Protein AF-A0A4Q7FSQ4-F1 (afdb_monomer_lite)

Sequence (60 aa):
VASWIAFYNDRRLHQALGYRTPMAVWRERMHADKAVDMVDNAAALTTCPQQLQQTESLAA

Secondary structure (DSSP, 8-state):
-HHHHHHHHHT--BGGGTSB-HHHHHHHHHHHS-------GGGG-TTS------------

pLDDT: mean 77.29, std 19.74, range [38.31, 98.38]

Foldseek 3Di:
DVVVVCCQQPPQFDVVVVRDGNVVVVVVCVVVDDPPPPPPCLVVDPPNPDPPPPPDDDDD

Radius of gyration: 23.33 Å; chains: 1; bounding box: 36×22×70 Å

Structure (mmCIF, N/CA/C/O backbone):
data_AF-A0A4Q7FSQ4-F1
#
_entry.id   AF-A0A4Q7FSQ4-F1
#
loop_
_atom_site.group_PDB
_atom_site.id
_atom_site.type_symbol
_atom_site.label_atom_id
_atom_site.label_alt_id
_atom_site.label_comp_id
_atom_site.label_asym_id
_atom_site.label_entity_id
_atom_site.label_seq_id
_atom_site.pdbx_PDB_ins_code
_atom_site.Cartn_x
_atom_site.Cartn_y
_atom_site.Cartn_z
_atom_site.occupancy
_atom_site.B_iso_or_equiv
_atom_site.auth_seq_id
_atom_site.auth_comp_id
_atom_site.auth_asym_id
_atom_site.auth_atom_id
_atom_site.pdbx_PDB_model_num
ATOM 1 N N . VAL A 1 1 ? -13.378 -10.522 -2.487 1.00 86.00 1 VAL A N 1
ATOM 2 C CA . VAL A 1 1 ? -12.758 -9.584 -1.515 1.00 86.00 1 VAL A CA 1
ATOM 3 C C . VAL A 1 1 ? -11.311 -9.964 -1.206 1.00 86.00 1 VAL A C 1
ATOM 5 O O . VAL A 1 1 ? -10.437 -9.164 -1.503 1.00 86.00 1 VAL A O 1
ATOM 8 N N . ALA A 1 2 ? -11.024 -11.177 -0.716 1.00 93.31 2 ALA A N 1
ATOM 9 C CA . ALA A 1 2 ? -9.655 -11.595 -0.371 1.00 93.31 2 ALA A C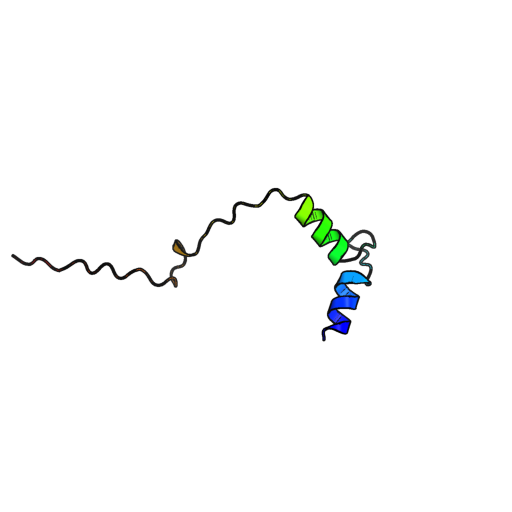A 1
ATOM 10 C C . ALA A 1 2 ? -8.639 -11.497 -1.532 1.00 93.31 2 ALA A C 1
ATOM 12 O O . ALA A 1 2 ? -7.548 -10.968 -1.349 1.00 93.31 2 ALA A O 1
ATOM 13 N N . SER A 1 3 ? -9.014 -11.922 -2.744 1.00 96.69 3 SER A N 1
ATOM 14 C CA . SER A 1 3 ? -8.148 -11.833 -3.933 1.00 96.69 3 SER A CA 1
ATOM 15 C C . SER A 1 3 ? -7.773 -10.395 -4.304 1.00 96.69 3 SER A C 1
ATOM 17 O O . SER A 1 3 ? -6.638 -10.129 -4.693 1.00 96.69 3 SER A O 1
ATOM 19 N N . TRP A 1 4 ? -8.711 -9.459 -4.147 1.00 96.69 4 TRP A N 1
ATOM 20 C CA . TRP A 1 4 ? -8.467 -8.039 -4.384 1.00 96.69 4 TRP A CA 1
ATOM 21 C C . TRP A 1 4 ? -7.505 -7.452 -3.349 1.00 96.69 4 TRP A C 1
ATOM 23 O O . TRP A 1 4 ? -6.573 -6.742 -3.717 1.00 96.69 4 TRP A O 1
ATOM 33 N N . ILE A 1 5 ? -7.688 -7.798 -2.072 1.00 97.56 5 ILE A N 1
ATOM 34 C CA . ILE A 1 5 ? -6.807 -7.354 -0.985 1.00 97.56 5 ILE A CA 1
ATOM 35 C C . ILE A 1 5 ? -5.376 -7.855 -1.215 1.00 97.56 5 ILE A C 1
ATOM 37 O O . ILE A 1 5 ? -4.439 -7.062 -1.145 1.00 97.56 5 ILE A O 1
ATOM 41 N N . ALA A 1 6 ? -5.205 -9.136 -1.556 1.00 98.06 6 ALA A N 1
ATOM 42 C CA . ALA A 1 6 ? -3.892 -9.707 -1.861 1.00 98.06 6 ALA A CA 1
ATOM 43 C C . ALA A 1 6 ? -3.236 -9.016 -3.068 1.00 98.06 6 ALA A C 1
ATOM 45 O O . ALA A 1 6 ? -2.078 -8.611 -3.019 1.00 98.06 6 ALA A O 1
ATOM 46 N N . PHE A 1 7 ? -3.989 -8.795 -4.149 1.00 98.00 7 PHE A N 1
ATOM 47 C CA . PHE A 1 7 ? -3.480 -8.057 -5.304 1.00 98.00 7 PHE A CA 1
ATOM 48 C C . PHE A 1 7 ? -3.030 -6.633 -4.938 1.00 98.00 7 PHE A C 1
ATOM 50 O O . PHE A 1 7 ? -1.931 -6.218 -5.314 1.00 98.00 7 PHE A O 1
ATOM 57 N N . TYR A 1 8 ? -3.860 -5.892 -4.202 1.00 97.81 8 TYR A N 1
ATOM 58 C CA . TYR A 1 8 ? -3.568 -4.515 -3.816 1.00 97.81 8 TYR A CA 1
ATOM 59 C C . TYR A 1 8 ? -2.306 -4.422 -2.955 1.00 97.81 8 TYR A C 1
ATOM 61 O O . TYR A 1 8 ? -1.437 -3.596 -3.230 1.00 97.81 8 TYR A O 1
ATOM 69 N N . ASN A 1 9 ? -2.196 -5.290 -1.951 1.00 97.44 9 ASN A N 1
ATOM 70 C CA . ASN A 1 9 ? -1.102 -5.255 -0.991 1.00 97.44 9 ASN A CA 1
ATOM 71 C C . ASN A 1 9 ? 0.217 -5.762 -1.579 1.00 97.44 9 ASN A C 1
ATOM 73 O O . ASN A 1 9 ? 1.258 -5.150 -1.331 1.00 97.44 9 ASN A O 1
ATOM 77 N N . ASP A 1 10 ? 0.172 -6.832 -2.376 1.00 97.69 10 ASP A N 1
ATOM 78 C CA . ASP A 1 10 ? 1.379 -7.580 -2.741 1.00 97.69 10 ASP A CA 1
ATOM 79 C C . ASP A 1 10 ? 1.826 -7.376 -4.188 1.00 97.69 10 ASP A C 1
ATOM 81 O O . ASP A 1 10 ? 2.972 -7.682 -4.513 1.00 97.69 10 ASP A O 1
ATOM 85 N N . ARG A 1 11 ? 0.953 -6.877 -5.074 1.00 97.38 11 ARG A N 1
ATOM 86 C CA . ARG A 1 11 ? 1.233 -6.834 -6.523 1.00 97.38 11 ARG A CA 1
ATOM 87 C C . ARG A 1 11 ? 1.067 -5.453 -7.146 1.00 97.38 11 ARG A C 1
ATOM 89 O O . ARG A 1 11 ? 1.740 -5.154 -8.130 1.00 97.38 11 ARG A O 1
ATOM 96 N N . ARG A 1 12 ? 0.199 -4.594 -6.605 1.00 97.81 12 ARG A N 1
ATOM 97 C CA . ARG A 1 12 ? -0.047 -3.263 -7.175 1.00 97.81 12 ARG A CA 1
ATOM 98 C C . ARG A 1 12 ? 1.075 -2.286 -6.816 1.00 97.81 12 ARG A C 1
ATOM 100 O O . ARG A 1 12 ? 1.225 -1.887 -5.662 1.00 97.81 12 ARG A O 1
ATOM 107 N N . LEU A 1 13 ? 1.822 -1.845 -7.824 1.00 98.12 13 LEU A N 1
ATOM 108 C CA . LEU A 1 13 ? 2.835 -0.801 -7.664 1.00 98.12 13 LEU A CA 1
ATOM 109 C C . LEU A 1 13 ? 2.174 0.577 -7.565 1.00 98.12 13 LEU A C 1
ATOM 111 O O . LEU A 1 13 ? 1.231 0.878 -8.299 1.00 98.12 13 LEU A O 1
ATOM 115 N N . HIS A 1 14 ? 2.680 1.417 -6.663 1.00 97.62 14 HIS A N 1
ATOM 116 C CA . HIS A 1 14 ? 2.175 2.773 -6.461 1.00 97.62 14 HIS A CA 1
ATOM 117 C C . HIS A 1 14 ? 3.288 3.790 -6.716 1.00 97.62 14 HIS A C 1
ATOM 119 O O . HIS A 1 14 ? 4.322 3.765 -6.052 1.00 97.62 14 HIS A O 1
ATOM 125 N N . GLN A 1 15 ? 3.066 4.722 -7.648 1.00 97.62 15 GLN A N 1
ATOM 126 C CA . GLN A 1 15 ? 4.040 5.767 -7.988 1.00 97.62 15 GLN A CA 1
ATOM 127 C C . GLN A 1 15 ? 4.417 6.625 -6.770 1.00 97.62 15 GLN A C 1
ATOM 129 O O . GLN A 1 15 ? 5.594 6.885 -6.549 1.00 97.62 15 GLN A O 1
ATOM 134 N N . ALA A 1 16 ? 3.440 6.972 -5.923 1.00 96.56 16 ALA A N 1
ATOM 135 C CA . ALA A 1 16 ? 3.670 7.704 -4.673 1.00 96.56 16 ALA A CA 1
ATOM 136 C C . ALA A 1 16 ? 4.575 6.953 -3.671 1.00 96.56 16 ALA A C 1
ATOM 138 O O . ALA A 1 16 ? 5.151 7.568 -2.781 1.00 96.56 16 ALA A O 1
ATOM 139 N N . LEU A 1 17 ? 4.719 5.631 -3.821 1.00 96.19 17 LEU A N 1
ATOM 140 C CA . LEU A 1 17 ? 5.598 4.785 -3.007 1.00 96.19 17 LEU A CA 1
ATOM 141 C C . LEU A 1 17 ? 6.935 4.473 -3.703 1.00 96.19 17 LEU A C 1
ATOM 143 O O . LEU A 1 17 ? 7.646 3.554 -3.286 1.00 96.19 17 LEU A O 1
ATOM 147 N N . GLY A 1 18 ? 7.266 5.193 -4.781 1.00 97.12 18 GLY A N 1
ATOM 148 C CA . GLY A 1 18 ? 8.445 4.918 -5.604 1.00 97.12 18 GLY A CA 1
ATOM 149 C C . GLY A 1 18 ? 8.310 3.620 -6.400 1.00 97.12 18 GLY A C 1
ATOM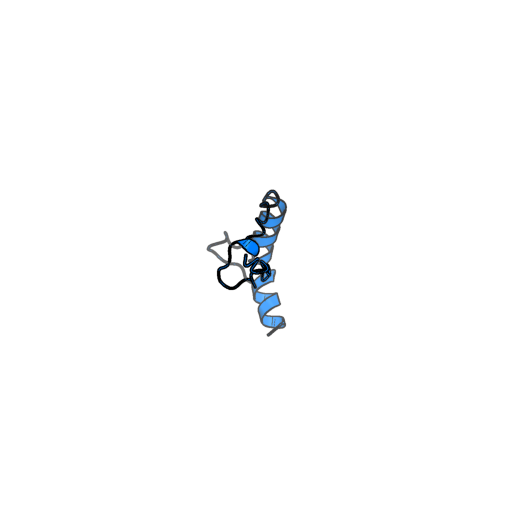 150 O O . GLY A 1 18 ? 9.268 2.865 -6.507 1.00 97.12 18 GLY A O 1
ATOM 151 N N . TYR A 1 19 ? 7.104 3.326 -6.899 1.00 97.81 19 TYR A N 1
ATOM 152 C CA . TYR A 1 19 ? 6.766 2.076 -7.593 1.00 97.81 19 TYR A CA 1
ATOM 153 C C . TYR A 1 19 ? 6.990 0.814 -6.755 1.00 97.81 19 TYR A C 1
ATOM 155 O O . TYR A 1 19 ? 7.275 -0.252 -7.289 1.00 97.81 19 TYR A O 1
ATOM 163 N N . ARG A 1 20 ? 6.808 0.912 -5.436 1.00 98.12 20 ARG A N 1
ATOM 164 C CA . ARG A 1 20 ? 6.779 -0.239 -4.525 1.00 98.12 20 ARG A CA 1
ATOM 165 C C . ARG A 1 20 ? 5.344 -0.635 -4.188 1.00 98.12 20 ARG A C 1
ATOM 167 O O . ARG A 1 20 ? 4.399 0.125 -4.427 1.00 98.12 20 ARG A O 1
ATOM 174 N N . THR A 1 21 ? 5.178 -1.843 -3.656 1.00 98.38 21 THR A N 1
ATOM 175 C CA . THR A 1 21 ? 3.878 -2.345 -3.198 1.00 98.38 21 THR A CA 1
ATOM 176 C C . THR A 1 21 ? 3.574 -1.852 -1.779 1.00 98.38 21 THR A C 1
ATOM 178 O O . THR A 1 21 ? 4.507 -1.635 -0.997 1.00 98.38 21 THR A O 1
ATOM 181 N N . PRO A 1 22 ? 2.290 -1.685 -1.407 1.00 97.94 22 PRO A N 1
ATOM 182 C CA . PRO A 1 22 ? 1.910 -1.269 -0.058 1.00 97.94 22 PRO A CA 1
ATOM 183 C C . PRO A 1 22 ? 2.504 -2.163 1.040 1.00 97.94 22 PRO A C 1
ATOM 185 O O . PRO A 1 22 ? 3.045 -1.649 2.018 1.00 97.94 22 PRO A O 1
ATOM 188 N N . MET A 1 23 ? 2.488 -3.489 0.855 1.00 97.44 23 MET A N 1
ATOM 189 C CA . MET A 1 23 ? 3.008 -4.438 1.846 1.00 97.44 23 MET A CA 1
ATOM 190 C C . MET A 1 23 ? 4.531 -4.363 2.007 1.00 97.44 23 MET A C 1
ATOM 192 O O . MET A 1 23 ? 5.050 -4.627 3.092 1.00 97.44 23 MET A O 1
ATOM 196 N N . ALA A 1 24 ? 5.268 -4.011 0.949 1.00 96.81 24 ALA A N 1
ATOM 197 C CA . ALA A 1 24 ? 6.715 -3.819 1.041 1.00 96.81 24 ALA A CA 1
ATOM 198 C C . ALA A 1 24 ? 7.055 -2.603 1.914 1.00 96.81 24 ALA A C 1
ATOM 200 O O . ALA A 1 24 ? 7.872 -2.715 2.825 1.00 96.81 24 ALA A O 1
ATOM 201 N N . VAL A 1 25 ? 6.373 -1.474 1.690 1.00 95.81 25 VAL A N 1
ATOM 202 C CA . VAL A 1 25 ? 6.577 -0.245 2.476 1.00 95.81 25 VAL A CA 1
ATOM 203 C C . VAL A 1 25 ? 6.139 -0.429 3.930 1.00 95.81 25 VAL A C 1
ATOM 205 O O . VAL A 1 25 ? 6.816 0.048 4.837 1.00 95.81 25 VAL A O 1
ATOM 208 N N . TRP A 1 26 ? 5.027 -1.129 4.169 1.00 93.81 26 TRP A N 1
ATOM 209 C CA . TRP A 1 26 ? 4.554 -1.404 5.525 1.00 93.81 26 TRP A CA 1
ATOM 210 C C . TRP A 1 26 ? 5.545 -2.266 6.320 1.00 93.81 26 TRP A C 1
ATOM 212 O O . TRP A 1 26 ? 5.897 -1.900 7.439 1.00 93.81 26 TRP A O 1
ATOM 222 N N . ARG A 1 27 ? 6.059 -3.357 5.731 1.00 92.62 27 ARG A N 1
ATOM 223 C CA . ARG A 1 27 ? 7.064 -4.215 6.384 1.00 92.62 27 ARG A CA 1
ATOM 224 C C . ARG A 1 27 ? 8.361 -3.467 6.674 1.00 92.62 27 ARG A C 1
ATOM 226 O O . ARG A 1 27 ? 8.872 -3.569 7.781 1.00 92.62 27 ARG A O 1
ATOM 233 N N . GLU A 1 28 ? 8.866 -2.700 5.708 1.00 91.94 28 GLU A N 1
ATOM 234 C CA . GLU A 1 28 ? 10.073 -1.879 5.881 1.00 91.94 28 GLU A CA 1
ATOM 235 C C . GLU A 1 28 ? 9.953 -0.960 7.107 1.00 91.94 28 GLU A C 1
ATOM 237 O O . GLU A 1 28 ? 10.861 -0.916 7.931 1.00 91.94 28 GLU A O 1
ATOM 242 N N . ARG A 1 29 ? 8.800 -0.299 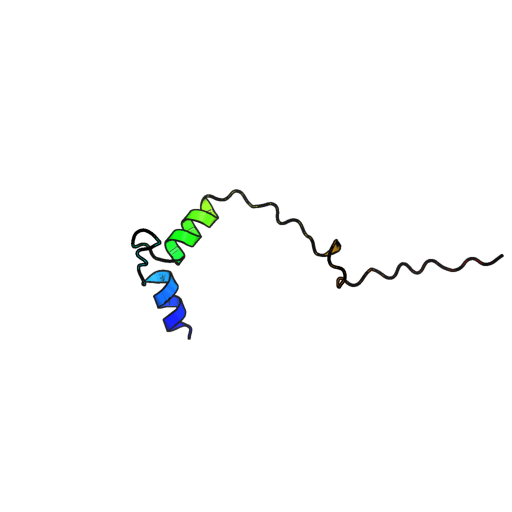7.280 1.00 85.12 29 ARG A N 1
ATOM 243 C CA . ARG A 1 29 ? 8.543 0.581 8.431 1.00 85.12 29 ARG A CA 1
ATOM 244 C C . ARG A 1 29 ? 8.365 -0.178 9.740 1.00 85.12 29 ARG A C 1
ATOM 246 O O . ARG A 1 29 ? 8.955 0.219 10.729 1.00 85.12 29 ARG A O 1
ATOM 253 N N . MET A 1 30 ? 7.641 -1.295 9.748 1.00 82.94 30 MET A N 1
ATOM 254 C CA . MET A 1 30 ? 7.464 -2.110 10.961 1.00 82.94 30 MET A CA 1
ATOM 255 C C . MET A 1 30 ? 8.777 -2.699 11.492 1.00 82.94 30 MET A C 1
ATOM 257 O O . MET A 1 30 ? 8.900 -2.937 12.688 1.00 82.94 30 MET A O 1
ATOM 261 N N . HIS A 1 31 ? 9.755 -2.942 10.617 1.00 74.88 31 HIS A N 1
ATOM 262 C CA . HIS A 1 31 ? 11.091 -3.379 11.028 1.00 74.88 31 HIS A CA 1
ATOM 263 C C . HIS A 1 31 ? 12.018 -2.218 1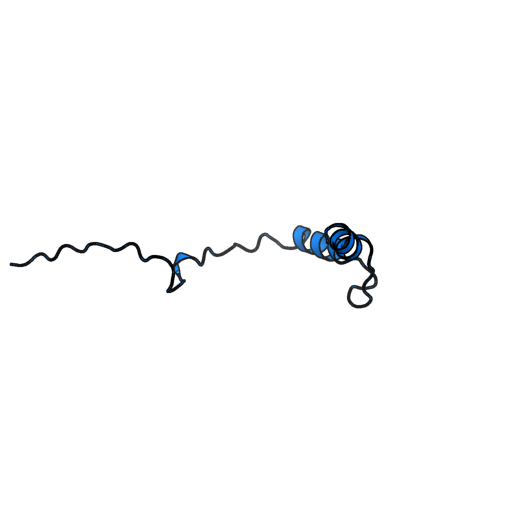1.423 1.00 74.88 31 HIS A C 1
ATOM 265 O O . HIS A 1 31 ? 12.998 -2.451 12.128 1.00 74.88 31 HIS A O 1
ATOM 271 N N . ALA A 1 32 ? 11.737 -0.997 10.959 1.00 69.31 32 ALA A N 1
ATOM 272 C CA . ALA A 1 32 ? 12.546 0.192 11.225 1.00 69.31 32 ALA A CA 1
ATOM 273 C C . ALA A 1 32 ? 12.057 1.000 12.438 1.00 69.31 32 ALA A C 1
ATOM 275 O O . ALA A 1 32 ? 12.866 1.636 13.116 1.00 69.31 32 ALA A O 1
ATOM 276 N N . ASP A 1 33 ? 10.759 0.969 12.729 1.00 60.84 33 ASP A N 1
ATOM 277 C CA . ASP A 1 33 ? 10.185 1.646 13.880 1.00 60.84 33 ASP A CA 1
ATOM 278 C C . ASP A 1 33 ? 10.489 0.840 15.148 1.00 60.84 33 ASP A C 1
ATOM 280 O O . ASP A 1 33 ? 10.074 -0.307 15.326 1.00 60.84 33 ASP A O 1
ATOM 284 N N . LYS A 1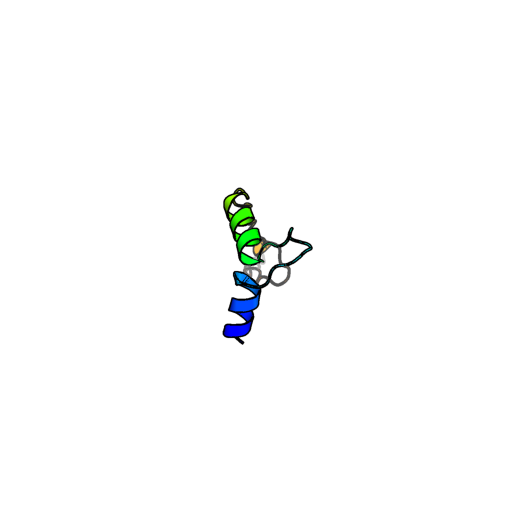 34 ? 11.228 1.472 16.068 1.00 62.16 34 LYS A N 1
ATOM 285 C CA . LYS A 1 34 ? 11.293 1.052 17.471 1.00 62.16 34 LYS A CA 1
ATOM 286 C C . LYS A 1 34 ? 9.850 0.926 17.959 1.00 62.16 34 LYS A C 1
ATOM 288 O O . LYS A 1 34 ? 9.073 1.833 17.675 1.00 62.16 34 LYS A O 1
ATOM 293 N N . ALA A 1 35 ? 9.508 -0.158 18.667 1.00 59.53 35 ALA A N 1
ATOM 294 C CA . ALA A 1 35 ? 8.178 -0.337 19.246 1.00 59.53 35 ALA A CA 1
ATOM 295 C C . ALA A 1 35 ? 7.742 0.982 19.894 1.00 59.53 35 ALA A C 1
ATOM 297 O O . ALA A 1 35 ? 8.332 1.413 20.888 1.00 59.53 35 ALA A O 1
ATOM 298 N N . VAL A 1 36 ? 6.795 1.671 19.254 1.00 59.47 36 VAL A N 1
ATOM 299 C CA . VAL A 1 36 ? 6.147 2.828 19.854 1.00 59.47 36 VAL A CA 1
ATOM 300 C C . VAL A 1 36 ? 5.477 2.265 21.084 1.00 59.47 36 VAL A C 1
ATOM 302 O O . VAL A 1 36 ? 4.657 1.356 20.964 1.00 59.47 36 VAL A O 1
ATOM 305 N N . ASP A 1 37 ? 5.930 2.711 22.253 1.00 61.72 37 ASP A N 1
ATOM 306 C CA . ASP A 1 37 ? 5.339 2.315 23.519 1.00 61.72 37 ASP A CA 1
ATOM 307 C C . ASP A 1 37 ? 3.850 2.643 23.411 1.00 61.72 37 ASP A C 1
ATOM 309 O O . ASP A 1 37 ? 3.458 3.809 23.294 1.00 61.72 37 ASP A O 1
ATOM 313 N N . MET A 1 38 ? 3.038 1.599 23.257 1.00 60.09 38 MET A N 1
ATOM 314 C CA . MET A 1 38 ? 1.608 1.743 23.066 1.00 60.09 38 MET A CA 1
ATOM 315 C C . MET A 1 38 ? 1.081 2.175 24.423 1.00 60.09 38 MET A C 1
ATOM 317 O O . MET A 1 38 ? 0.841 1.339 25.288 1.00 60.09 38 MET A O 1
ATOM 321 N N . VAL A 1 39 ? 0.963 3.487 24.632 1.00 63.09 39 VAL A N 1
ATOM 322 C CA . VAL A 1 39 ? 0.361 4.033 25.846 1.00 63.09 39 VAL A CA 1
ATOM 323 C C . VAL A 1 39 ? -1.057 3.479 25.915 1.00 63.09 39 VAL A C 1
ATOM 325 O O . VAL A 1 39 ? -1.895 3.811 25.072 1.00 63.09 39 VAL A O 1
ATOM 328 N N . ASP A 1 40 ? -1.308 2.605 26.891 1.00 66.81 40 ASP A N 1
ATOM 329 C CA . ASP A 1 40 ? -2.642 2.099 27.185 1.00 66.81 40 ASP A CA 1
ATOM 330 C C . ASP A 1 40 ? -3.496 3.260 27.698 1.00 66.81 40 ASP A C 1
ATOM 332 O O . ASP A 1 40 ? -3.541 3.589 28.883 1.00 66.81 40 ASP A O 1
ATOM 336 N N . ASN A 1 41 ? -4.128 3.941 26.749 1.00 64.94 41 ASN A N 1
ATOM 337 C CA . ASN A 1 41 ? -4.959 5.104 27.001 1.00 64.94 41 ASN A CA 1
ATOM 338 C C . ASN A 1 41 ? -6.407 4.702 27.316 1.00 64.94 41 ASN A C 1
ATOM 340 O O . ASN A 1 41 ? -7.285 5.566 27.345 1.00 64.94 41 ASN A O 1
ATOM 344 N N . ALA A 1 42 ? -6.681 3.409 27.546 1.00 67.19 42 ALA A N 1
ATOM 345 C CA . ALA A 1 42 ? -8.010 2.945 27.921 1.00 67.19 42 ALA A CA 1
ATOM 346 C C . ALA A 1 42 ? -8.477 3.645 29.204 1.00 67.19 42 ALA A C 1
ATOM 348 O O . ALA A 1 42 ? -9.597 4.139 29.260 1.00 67.19 42 ALA A O 1
ATOM 349 N N . ALA A 1 43 ? -7.605 3.809 30.200 1.00 65.56 43 ALA A N 1
ATOM 350 C CA . ALA A 1 43 ? -7.964 4.487 31.448 1.00 65.56 43 ALA A CA 1
ATOM 351 C C . ALA A 1 43 ? -8.321 5.983 31.284 1.00 65.56 43 ALA A C 1
ATOM 353 O O . ALA A 1 43 ? -8.957 6.550 32.170 1.00 65.56 43 ALA A O 1
ATOM 354 N N . ALA A 1 44 ? -7.945 6.626 30.172 1.00 68.25 44 ALA A N 1
ATOM 355 C CA . ALA A 1 44 ? -8.247 8.036 29.907 1.00 68.25 44 ALA A CA 1
ATOM 356 C C . ALA A 1 44 ? -9.546 8.254 29.112 1.00 68.25 44 ALA A C 1
ATOM 358 O O . ALA A 1 44 ? -9.957 9.399 28.906 1.00 68.25 44 ALA A O 1
ATOM 359 N N . LEU A 1 45 ? -10.198 7.187 28.640 1.00 71.69 45 LEU A N 1
ATOM 360 C CA . LEU A 1 45 ? -11.458 7.307 27.914 1.00 71.69 45 LEU A CA 1
ATOM 361 C C . LEU A 1 45 ? -12.601 7.580 28.895 1.00 71.69 45 LEU A C 1
ATOM 363 O O . LEU A 1 45 ? -12.852 6.805 29.813 1.00 71.69 45 LEU A O 1
ATOM 367 N N . THR A 1 46 ? -13.371 8.637 28.644 1.00 64.00 46 THR A N 1
ATOM 368 C CA . THR A 1 46 ? -14.594 8.973 29.398 1.00 64.00 46 THR A CA 1
ATOM 369 C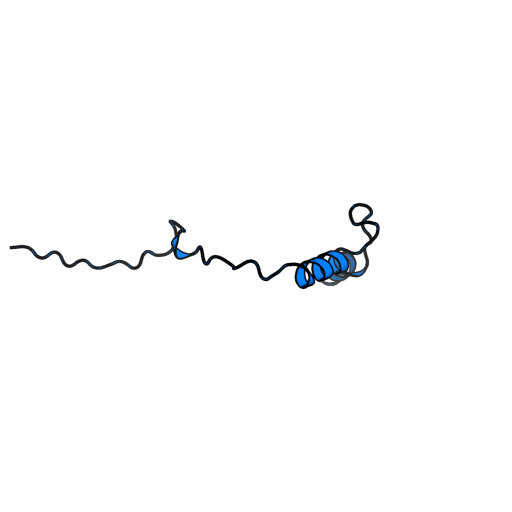 C . THR A 1 46 ? -15.685 7.905 29.311 1.00 64.00 46 THR A C 1
ATOM 371 O O . THR A 1 46 ? -16.629 7.932 30.093 1.00 64.00 46 THR A O 1
ATOM 374 N N . THR A 1 47 ? -15.567 6.965 28.371 1.00 71.88 47 THR A N 1
ATOM 375 C CA . THR A 1 47 ? -16.476 5.826 28.199 1.00 71.88 47 THR A CA 1
ATOM 376 C C . THR A 1 47 ? -15.916 4.519 28.746 1.00 71.88 47 THR A C 1
ATOM 378 O O . THR A 1 47 ? -16.590 3.493 28.646 1.00 71.88 47 THR A O 1
ATOM 381 N N . CYS A 1 48 ? -14.692 4.509 29.280 1.00 65.31 48 CYS A N 1
ATOM 382 C CA . CYS A 1 48 ? -14.226 3.329 29.988 1.00 65.31 48 CYS A CA 1
ATOM 383 C C . CYS A 1 48 ? -15.023 3.198 31.284 1.00 65.31 48 CYS A C 1
ATOM 385 O O . CYS A 1 48 ? -15.224 4.203 31.968 1.00 65.31 48 CYS A O 1
ATOM 387 N N . PRO A 1 49 ? -15.527 1.993 31.606 1.00 62.62 49 PRO A N 1
ATOM 388 C CA . PRO A 1 49 ? -16.319 1.790 32.803 1.00 62.62 49 PRO A CA 1
ATOM 389 C C . PRO A 1 49 ? -15.436 2.127 33.999 1.00 62.62 49 PRO A C 1
ATOM 391 O O . PRO A 1 49 ? -14.560 1.355 34.380 1.00 62.62 49 PRO A O 1
ATOM 394 N N . GLN A 1 50 ? -15.635 3.320 34.556 1.00 58.69 50 GLN A N 1
ATOM 395 C CA . GLN A 1 50 ? -15.038 3.718 35.816 1.00 58.69 50 GLN A CA 1
ATOM 396 C C . GLN A 1 50 ? -15.447 2.645 36.812 1.00 58.69 50 GLN A C 1
ATOM 398 O O . GLN A 1 50 ? -16.638 2.409 37.025 1.00 58.69 50 GLN A O 1
ATOM 403 N N . GLN A 1 51 ? -14.456 1.947 37.362 1.00 56.16 51 GLN A N 1
ATOM 404 C CA . GLN A 1 51 ? -14.647 1.071 38.499 1.00 56.16 51 GLN A CA 1
ATOM 405 C C . GLN A 1 51 ? -15.390 1.903 39.545 1.00 56.16 51 GLN A C 1
ATOM 407 O O . GLN A 1 51 ? -14.820 2.839 40.101 1.00 56.16 51 GLN A O 1
ATOM 412 N N . LEU A 1 52 ? -16.688 1.630 39.712 1.00 51.94 52 LEU A N 1
ATOM 413 C CA . LEU A 1 52 ? -17.553 2.243 40.709 1.00 51.94 52 LEU A CA 1
ATOM 414 C C . LEU A 1 52 ? -16.908 1.962 42.064 1.00 51.94 52 LEU A C 1
ATOM 416 O O . LEU A 1 52 ? -17.138 0.913 42.664 1.00 51.94 52 LEU A O 1
ATOM 420 N N . GLN A 1 53 ? -16.043 2.868 42.519 1.00 54.09 53 GLN A N 1
ATOM 421 C CA . GLN A 1 53 ? -15.617 2.907 43.902 1.00 54.09 53 GLN A CA 1
ATOM 422 C C . GLN A 1 53 ? -16.878 3.224 44.692 1.00 54.09 53 GLN A C 1
ATOM 424 O O . GLN A 1 53 ? -17.341 4.362 44.757 1.00 54.09 53 GLN A O 1
ATOM 429 N N . GLN A 1 54 ? -17.472 2.161 45.227 1.00 54.91 54 GLN A N 1
ATOM 430 C CA . GLN A 1 54 ? -18.391 2.228 46.341 1.00 54.91 54 GLN A CA 1
ATOM 431 C C . GLN A 1 54 ? -17.624 2.867 47.499 1.00 54.91 54 GLN A C 1
ATOM 433 O O . GLN A 1 54 ? -16.988 2.182 48.294 1.00 54.91 54 GLN A O 1
ATOM 438 N N . THR A 1 55 ? -17.639 4.193 47.567 1.00 45.06 55 THR A N 1
ATOM 439 C CA . THR A 1 55 ? -17.342 4.883 48.813 1.00 45.06 55 THR A CA 1
ATOM 440 C C . THR A 1 55 ? -18.618 4.811 49.632 1.00 45.06 55 THR A C 1
ATOM 442 O O . THR A 1 55 ? -19.583 5.534 49.380 1.00 45.06 55 THR A O 1
ATOM 445 N N . GLU A 1 56 ? -18.631 3.849 50.551 1.00 45.09 56 GLU A N 1
ATOM 446 C CA . GLU A 1 56 ? -19.581 3.745 51.651 1.00 45.09 56 GLU A CA 1
ATOM 447 C C . GLU A 1 56 ? -19.805 5.133 52.265 1.00 45.09 56 GLU A C 1
ATOM 449 O O . GLU A 1 56 ? -18.867 5.820 52.674 1.00 45.09 56 GLU A O 1
ATOM 454 N N . SER A 1 57 ? -21.065 5.562 52.303 1.00 49.00 57 SER A N 1
ATOM 455 C CA . SER A 1 57 ? -21.470 6.704 53.110 1.00 49.00 57 SER A CA 1
ATOM 456 C C . SER A 1 57 ? -21.330 6.297 54.573 1.00 49.00 57 SER A C 1
ATOM 458 O O . SER A 1 57 ? -22.154 5.539 55.080 1.00 49.00 57 SER A O 1
ATOM 460 N N . LEU A 1 58 ? -20.292 6.785 55.254 1.00 39.00 58 LEU A N 1
ATOM 461 C CA . LEU A 1 58 ? -20.274 6.761 56.710 1.00 39.00 58 LEU A CA 1
ATOM 462 C C . LEU A 1 58 ? -20.950 8.039 57.213 1.00 39.00 58 LEU A C 1
ATOM 464 O O . LEU A 1 58 ? -20.360 9.119 57.224 1.00 39.00 58 LEU A O 1
ATOM 468 N N . ALA A 1 59 ? -22.221 7.898 57.578 1.00 39.28 59 ALA A N 1
ATOM 469 C CA . ALA A 1 59 ? -22.938 8.846 58.411 1.00 39.28 59 ALA A CA 1
ATOM 470 C C . ALA A 1 59 ? -22.664 8.533 59.892 1.00 39.28 59 ALA A C 1
ATOM 472 O O . ALA A 1 59 ? -22.912 7.403 60.314 1.00 39.28 59 ALA A O 1
ATOM 473 N N . ALA A 1 60 ? -22.174 9.536 60.631 1.00 38.31 60 ALA A N 1
ATOM 474 C CA . ALA A 1 60 ? -22.491 9.923 62.019 1.00 38.31 60 ALA A CA 1
ATOM 475 C C . ALA A 1 60 ? -21.343 10.761 62.601 1.00 38.31 60 ALA A C 1
ATOM 477 O O . ALA A 1 60 ? -20.223 10.220 62.737 1.00 38.31 60 ALA A O 1
#